Protein AF-A0A532VCM7-F1 (afdb_monomer_lite)

Structure (mmCIF, N/CA/C/O backbone):
data_AF-A0A532VCM7-F1
#
_entry.id   AF-A0A532VCM7-F1
#
loop_
_atom_site.group_PDB
_atom_site.id
_atom_site.type_symbol
_atom_site.label_atom_id
_atom_site.label_alt_id
_atom_site.label_comp_id
_atom_site.label_asym_id
_atom_site.label_entity_id
_atom_site.label_seq_id
_atom_site.pdbx_PDB_ins_code
_atom_site.Cartn_x
_atom_site.Cartn_y
_atom_site.Cartn_z
_atom_site.occupancy
_atom_site.B_iso_or_equiv
_atom_site.auth_seq_id
_atom_site.auth_comp_id
_atom_site.auth_asym_id
_atom_site.auth_atom_id
_atom_site.pdbx_PDB_model_num
ATOM 1 N N . MET A 1 1 ? -0.419 8.002 -2.281 1.00 71.62 1 MET A N 1
ATOM 2 C CA . MET A 1 1 ? -0.233 7.062 -1.158 1.00 71.62 1 MET A CA 1
ATOM 3 C C . MET A 1 1 ? 1.206 6.547 -1.060 1.00 71.62 1 MET A C 1
ATOM 5 O O . MET A 1 1 ? 1.877 6.940 -0.122 1.00 71.62 1 MET A O 1
ATOM 9 N N . LEU A 1 2 ? 1.718 5.751 -2.017 1.00 72.69 2 LEU A N 1
ATOM 10 C CA . LEU A 1 2 ? 3.042 5.089 -1.923 1.00 72.69 2 LEU A CA 1
ATOM 11 C C . LEU A 1 2 ? 4.226 6.024 -1.606 1.00 72.69 2 LEU A C 1
ATOM 13 O O . LEU A 1 2 ? 5.101 5.661 -0.832 1.00 72.69 2 LEU A O 1
ATOM 17 N N . SER A 1 3 ? 4.238 7.242 -2.152 1.00 76.12 3 SER A N 1
ATOM 18 C CA . SER A 1 3 ? 5.286 8.240 -1.888 1.00 76.12 3 SER A CA 1
ATOM 19 C C . SER A 1 3 ? 5.203 8.914 -0.513 1.00 76.12 3 SER A C 1
ATOM 21 O O . SER A 1 3 ? 6.134 9.611 -0.122 1.00 76.12 3 SER A O 1
ATOM 23 N N . GLN A 1 4 ? 4.088 8.753 0.203 1.00 83.88 4 GLN A N 1
ATOM 24 C CA . GLN A 1 4 ? 3.832 9.403 1.494 1.00 83.88 4 GLN A CA 1
ATOM 25 C C . GLN A 1 4 ? 4.100 8.475 2.684 1.00 83.88 4 GLN A C 1
ATOM 27 O O . GLN A 1 4 ? 4.270 8.948 3.805 1.00 83.88 4 GLN A O 1
ATOM 32 N N . VAL A 1 5 ? 4.164 7.168 2.431 1.00 89.19 5 VAL A N 1
ATOM 33 C CA . VAL A 1 5 ? 4.481 6.150 3.429 1.00 89.19 5 VAL A CA 1
ATOM 34 C C . VAL A 1 5 ? 5.992 6.113 3.664 1.00 89.19 5 VAL A C 1
ATOM 36 O O . VAL A 1 5 ? 6.782 6.144 2.717 1.00 89.19 5 VAL A O 1
ATOM 39 N N . LYS A 1 6 ? 6.407 6.044 4.931 1.00 90.50 6 LYS A N 1
ATOM 40 C CA . LYS A 1 6 ? 7.812 5.952 5.347 1.00 90.50 6 LYS A CA 1
ATOM 41 C C . LYS A 1 6 ? 8.156 4.530 5.790 1.00 90.50 6 LYS A C 1
ATOM 43 O O . LYS A 1 6 ? 7.293 3.786 6.253 1.00 90.50 6 LYS A O 1
ATOM 48 N N . SER A 1 7 ? 9.433 4.169 5.661 1.00 90.50 7 SER A N 1
ATOM 49 C CA . SER A 1 7 ? 9.976 2.916 6.194 1.00 90.50 7 SER A CA 1
ATOM 50 C C . SER A 1 7 ? 9.811 2.865 7.716 1.00 90.50 7 SER A C 1
ATOM 52 O O . SER A 1 7 ? 9.880 3.902 8.381 1.00 90.50 7 SER A O 1
ATOM 54 N N . VAL A 1 8 ? 9.629 1.667 8.267 1.00 93.00 8 VAL A N 1
ATOM 55 C CA . VAL A 1 8 ? 9.457 1.450 9.712 1.00 93.00 8 VAL A CA 1
ATOM 56 C C . VAL A 1 8 ? 10.501 0.478 10.251 1.00 93.00 8 VAL A C 1
ATOM 58 O O . VAL A 1 8 ? 11.028 -0.354 9.518 1.00 93.00 8 VAL A O 1
ATOM 61 N N . THR A 1 9 ? 10.788 0.569 11.548 1.00 92.88 9 THR A N 1
ATOM 62 C CA . THR A 1 9 ? 11.709 -0.336 12.260 1.00 92.88 9 THR A CA 1
ATOM 63 C C . THR A 1 9 ? 11.038 -1.088 13.411 1.00 92.88 9 THR A C 1
ATOM 65 O O . THR A 1 9 ? 11.683 -1.900 14.069 1.00 92.88 9 THR A O 1
ATOM 68 N N . SER A 1 10 ? 9.750 -0.836 13.662 1.00 90.81 10 SER A N 1
ATOM 69 C CA . SER A 1 10 ? 8.978 -1.436 14.752 1.00 90.81 10 SER A CA 1
ATOM 70 C C . SER A 1 10 ? 7.892 -2.374 14.231 1.00 90.81 10 SER A C 1
ATOM 72 O O . SER A 1 10 ? 7.302 -2.137 13.176 1.00 90.81 10 SER A O 1
ATOM 74 N N . PHE A 1 11 ? 7.597 -3.415 15.012 1.00 86.94 11 PHE A N 1
ATOM 75 C CA . PHE A 1 11 ? 6.520 -4.365 14.751 1.00 86.94 11 PHE A CA 1
ATOM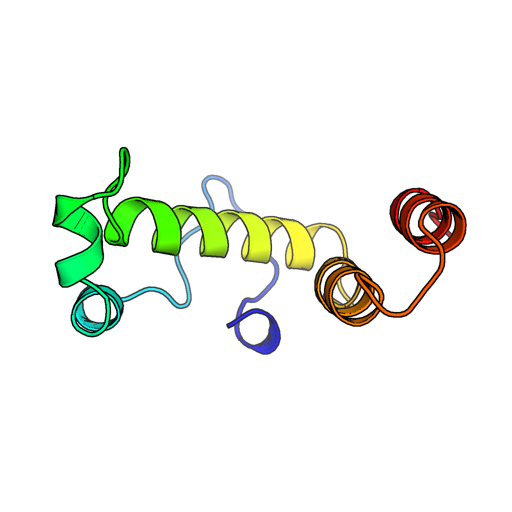 76 C C . PHE A 1 11 ? 5.555 -4.423 15.953 1.00 86.94 11 PHE A C 1
ATOM 78 O O . PHE A 1 11 ? 6.034 -4.560 17.081 1.00 86.94 11 PHE A O 1
ATOM 85 N N . PRO A 1 12 ? 4.225 -4.349 15.739 1.00 90.00 12 PRO A N 1
ATOM 86 C CA . PRO A 1 12 ? 3.558 -4.155 14.449 1.00 90.00 12 PRO A CA 1
ATOM 87 C C . PRO A 1 12 ? 3.754 -2.729 13.889 1.00 90.00 12 PRO A C 1
ATOM 89 O O . PRO A 1 12 ? 3.973 -1.788 14.657 1.00 90.00 12 PRO A O 1
ATOM 92 N N . PRO A 1 13 ? 3.707 -2.551 12.555 1.00 92.25 13 PRO A N 1
ATOM 93 C CA . PRO A 1 13 ? 3.786 -1.231 11.939 1.00 92.25 13 PRO A CA 1
ATOM 94 C C . PRO A 1 13 ? 2.544 -0.396 12.273 1.00 92.25 13 PRO A C 1
ATOM 96 O O . PRO A 1 13 ? 1.421 -0.895 12.241 1.00 92.25 13 PRO A O 1
ATOM 99 N N . ALA A 1 14 ? 2.743 0.891 12.558 1.00 94.62 14 ALA A N 1
ATOM 100 C CA . ALA A 1 14 ? 1.644 1.838 12.705 1.00 94.62 14 ALA A CA 1
ATOM 101 C C . ALA A 1 14 ? 1.159 2.327 11.333 1.00 94.62 14 ALA A C 1
ATOM 103 O O . ALA A 1 14 ? 1.960 2.525 10.417 1.00 94.62 14 ALA A O 1
ATOM 104 N N . ILE A 1 15 ? -0.146 2.572 11.230 1.00 94.56 15 ILE A N 1
ATOM 105 C CA . ILE A 1 15 ? -0.765 3.253 10.092 1.00 94.56 15 ILE A CA 1
ATOM 106 C C . ILE A 1 15 ? -0.291 4.715 10.058 1.00 94.56 15 ILE A C 1
ATOM 108 O O . ILE A 1 15 ? -0.224 5.386 11.087 1.00 94.56 15 ILE A O 1
ATOM 112 N N . GLN A 1 16 ? 0.075 5.192 8.874 1.00 94.25 16 GLN A N 1
ATOM 113 C CA . GLN A 1 16 ? 0.690 6.491 8.597 1.00 94.25 16 GLN A CA 1
ATOM 114 C C . GLN A 1 16 ? -0.173 7.391 7.698 1.00 94.25 16 GLN A C 1
ATOM 116 O O . GLN A 1 16 ? -0.064 8.614 7.789 1.00 94.25 16 GLN A O 1
ATOM 121 N N . TYR A 1 17 ? -0.988 6.817 6.808 1.00 93.62 17 TYR A N 1
ATOM 122 C CA . TYR A 1 17 ? -1.724 7.542 5.772 1.00 93.62 17 TYR A CA 1
ATOM 123 C C . TYR A 1 17 ? -3.238 7.402 5.901 1.00 93.62 17 TYR A C 1
ATOM 125 O O . TYR A 1 17 ? -3.946 8.400 5.768 1.00 93.62 17 TYR A O 1
ATOM 133 N N . PHE A 1 18 ? -3.743 6.193 6.124 1.00 95.56 18 PHE A N 1
ATOM 134 C CA . PHE A 1 18 ? -5.163 5.902 6.172 1.00 95.56 18 PHE A CA 1
ATOM 135 C C . PHE A 1 18 ? -5.843 6.704 7.276 1.00 95.56 18 PHE A C 1
ATOM 137 O O . PHE A 1 18 ? -5.340 6.847 8.392 1.00 95.56 18 PHE A O 1
ATOM 144 N N . LYS A 1 19 ? -7.023 7.208 6.932 1.00 95.81 19 LYS A N 1
ATOM 145 C CA . LYS A 1 19 ? -7.958 7.823 7.855 1.00 95.81 19 LYS A CA 1
ATOM 146 C C . LYS A 1 19 ? -9.363 7.335 7.505 1.00 95.81 19 LYS A C 1
ATOM 148 O O . LYS A 1 19 ? -9.608 7.085 6.319 1.00 95.81 19 LYS A O 1
ATOM 153 N N . PRO A 1 20 ? -10.285 7.235 8.475 1.00 94.94 20 PRO A N 1
ATOM 154 C CA . PRO A 1 20 ? -11.648 6.772 8.217 1.00 94.94 20 PRO A CA 1
ATOM 155 C C . PRO A 1 20 ? -12.355 7.544 7.093 1.00 94.94 20 PRO A C 1
ATOM 157 O O . PRO A 1 20 ? -13.098 6.958 6.310 1.00 94.94 20 PRO A O 1
ATOM 160 N N . GLU A 1 21 ? -12.065 8.838 6.931 1.00 96.56 21 GLU A N 1
ATOM 161 C CA . GLU A 1 21 ? -12.678 9.678 5.896 1.00 96.56 21 GLU A CA 1
ATOM 162 C C . GLU A 1 21 ? -12.275 9.267 4.469 1.00 96.56 21 GLU A C 1
ATOM 164 O O . GLU A 1 21 ? -12.974 9.598 3.511 1.00 96.56 21 GLU A O 1
ATOM 169 N N . HIS A 1 22 ? -11.175 8.524 4.296 1.00 95.81 22 HIS A N 1
ATOM 170 C CA . HIS A 1 22 ? -10.757 8.003 2.990 1.00 95.81 22 HIS A CA 1
ATOM 171 C C . HIS A 1 22 ? -11.691 6.908 2.454 1.00 95.81 22 HIS A C 1
ATOM 173 O O . HIS A 1 22 ? -11.631 6.598 1.265 1.00 95.81 22 HIS A O 1
ATOM 179 N N . VAL A 1 23 ? -12.542 6.328 3.306 1.00 96.69 23 VAL A N 1
ATOM 180 C CA . VAL A 1 23 ? -13.516 5.298 2.919 1.00 96.69 23 VAL A CA 1
ATOM 181 C C . VAL A 1 23 ? -14.707 5.911 2.181 1.00 96.69 23 VAL A C 1
ATOM 183 O O . VAL A 1 23 ? -15.225 5.311 1.240 1.00 96.69 23 VAL A O 1
ATOM 186 N N . GLU A 1 24 ? -15.125 7.120 2.565 1.00 95.94 24 GLU A N 1
ATOM 187 C CA . GLU A 1 24 ? -16.387 7.725 2.118 1.00 95.94 24 GLU A CA 1
ATOM 188 C C . GLU A 1 24 ? -16.566 7.794 0.588 1.00 95.94 24 GLU A C 1
ATOM 190 O O . GLU A 1 24 ? -17.648 7.438 0.118 1.00 95.94 24 GLU A O 1
ATOM 195 N N . PRO A 1 25 ? -15.548 8.138 -0.229 1.00 96.44 25 PRO A N 1
ATOM 196 C CA . PRO A 1 25 ? -15.694 8.157 -1.689 1.00 96.44 25 PRO A CA 1
ATOM 197 C C . PRO A 1 25 ? -15.999 6.789 -2.319 1.00 96.44 25 PRO A C 1
ATOM 199 O O . PRO A 1 25 ? -16.466 6.726 -3.454 1.00 96.44 25 PRO A O 1
ATOM 202 N N . PHE A 1 26 ? -15.706 5.699 -1.610 1.00 95.31 26 PHE A N 1
ATOM 203 C CA . PHE A 1 26 ? -15.741 4.331 -2.127 1.00 95.31 26 PHE A CA 1
ATOM 204 C C . PHE A 1 26 ? -16.757 3.442 -1.410 1.00 95.31 26 PHE A C 1
ATOM 206 O O . PHE A 1 26 ? -16.919 2.288 -1.789 1.00 95.31 26 PHE A O 1
ATOM 213 N N . LYS A 1 27 ? -17.467 3.971 -0.412 1.00 94.00 27 LYS A N 1
ATOM 214 C CA . LYS A 1 27 ? -18.382 3.242 0.480 1.00 94.00 27 LYS A CA 1
ATOM 215 C C . LYS A 1 27 ? -19.442 2.406 -0.241 1.00 94.00 27 LYS A C 1
ATOM 217 O O . LYS A 1 27 ? -19.850 1.357 0.234 1.00 94.00 27 LYS A O 1
ATOM 222 N N . GLU A 1 28 ? -19.863 2.832 -1.428 1.00 95.12 28 GLU A N 1
ATOM 223 C CA . GLU A 1 28 ? -20.802 2.071 -2.260 1.00 95.12 28 GLU A CA 1
ATOM 224 C C . GLU A 1 28 ? -20.258 0.696 -2.691 1.00 95.12 28 GLU A C 1
ATOM 226 O O . GLU A 1 28 ? -21.041 -0.225 -2.923 1.00 95.12 28 GLU A O 1
ATOM 231 N N . LEU A 1 29 ? -18.932 0.522 -2.745 1.00 94.31 29 LEU A N 1
ATOM 232 C CA . LEU A 1 29 ? -18.282 -0.748 -3.080 1.00 94.31 29 LEU A CA 1
ATOM 233 C C . LEU A 1 29 ? -18.421 -1.800 -1.972 1.00 94.31 29 LEU A C 1
ATOM 235 O O . LEU A 1 29 ? -18.343 -2.992 -2.271 1.00 94.31 29 LEU A O 1
ATOM 239 N N . ASP A 1 30 ? -18.716 -1.395 -0.732 1.00 94.50 30 ASP A N 1
ATOM 240 C CA . ASP A 1 30 ? -18.996 -2.332 0.366 1.00 94.50 30 ASP A CA 1
ATOM 241 C C . ASP A 1 30 ? -20.216 -3.220 0.068 1.00 94.50 30 ASP A C 1
ATOM 243 O O . ASP A 1 30 ? -20.342 -4.310 0.618 1.00 94.50 30 ASP A O 1
ATOM 247 N N . LYS A 1 31 ? -21.117 -2.791 -0.829 1.00 95.19 31 LYS A N 1
ATOM 248 C CA . LYS A 1 31 ? -22.321 -3.556 -1.205 1.00 95.19 31 LYS A CA 1
ATOM 249 C C . LYS A 1 31 ? -22.026 -4.762 -2.097 1.00 95.19 31 LYS A C 1
ATOM 251 O O . LYS A 1 31 ? -22.881 -5.634 -2.229 1.00 95.19 31 LYS A O 1
ATOM 256 N N . ILE A 1 32 ? -20.868 -4.775 -2.757 1.00 93.62 32 ILE A N 1
ATOM 257 C CA . ILE A 1 32 ? -20.504 -5.788 -3.760 1.00 93.62 32 ILE A CA 1
ATOM 258 C C . ILE A 1 32 ? -19.210 -6.532 -3.419 1.00 93.62 32 ILE A C 1
ATOM 260 O O . ILE A 1 32 ? -18.952 -7.588 -3.994 1.00 93.62 32 ILE A O 1
ATOM 264 N N . GLY A 1 33 ? -18.385 -5.981 -2.528 1.00 88.38 33 GLY A N 1
ATOM 265 C CA . GLY A 1 33 ? -17.119 -6.575 -2.115 1.00 88.38 33 GLY A CA 1
ATOM 266 C C . GLY A 1 33 ? -17.289 -7.645 -1.038 1.00 88.38 33 GLY A C 1
ATOM 267 O O . GLY A 1 33 ? -18.142 -7.542 -0.165 1.00 88.38 33 GLY A O 1
ATOM 268 N N . GLU A 1 34 ? -16.427 -8.662 -1.073 1.00 93.94 34 GLU A N 1
ATOM 269 C CA . GLU A 1 34 ? -16.294 -9.645 0.015 1.00 93.94 34 GLU A CA 1
ATOM 270 C C . GLU A 1 34 ? -15.651 -9.027 1.272 1.00 93.94 34 GLU A C 1
ATOM 272 O O . GLU A 1 34 ? -15.939 -9.435 2.395 1.00 93.94 34 GLU A O 1
ATOM 277 N N . PHE A 1 35 ? -14.806 -8.010 1.082 1.00 95.12 35 PHE A N 1
ATOM 278 C CA . PHE A 1 35 ? -14.146 -7.261 2.147 1.00 95.12 35 PHE A CA 1
ATOM 279 C C . PHE A 1 35 ? -14.602 -5.806 2.151 1.00 95.12 35 PHE A C 1
ATOM 281 O O . PHE A 1 35 ? -14.873 -5.236 1.093 1.00 95.12 35 PHE A O 1
ATOM 288 N N . THR A 1 36 ? -14.610 -5.190 3.336 1.00 96.31 36 THR A N 1
ATOM 289 C CA . THR A 1 36 ? -14.899 -3.760 3.459 1.00 96.31 36 THR A CA 1
ATOM 290 C C . THR A 1 36 ? -13.805 -2.926 2.800 1.00 96.31 36 THR A C 1
ATOM 292 O O . THR A 1 36 ? -12.618 -3.273 2.821 1.00 96.31 36 THR A O 1
ATOM 295 N N . VAL A 1 37 ? -14.188 -1.781 2.250 1.00 95.81 37 VAL A N 1
ATOM 296 C CA . VAL A 1 37 ? -13.272 -0.789 1.688 1.00 95.81 37 VAL A CA 1
ATOM 297 C C . VAL A 1 37 ? -12.249 -0.353 2.731 1.00 95.81 37 VAL A C 1
ATOM 299 O O . VAL A 1 37 ? -11.073 -0.228 2.405 1.00 95.81 37 VAL A O 1
ATOM 302 N N . GLU A 1 38 ? -12.662 -0.172 3.988 1.00 96.38 38 GLU A N 1
ATOM 303 C CA . GLU A 1 38 ? -11.749 0.126 5.097 1.00 96.38 38 GLU A CA 1
ATOM 304 C C . GLU A 1 38 ? -10.637 -0.922 5.211 1.00 96.38 38 GLU A C 1
ATOM 306 O O . GLU A 1 38 ? -9.456 -0.571 5.190 1.00 96.38 38 GLU A O 1
ATOM 311 N N . PHE A 1 39 ? -11.004 -2.205 5.269 1.00 96.25 39 PHE A N 1
ATOM 312 C CA . PHE A 1 39 ? -10.034 -3.292 5.356 1.00 96.25 39 PHE A CA 1
ATOM 313 C C . PHE A 1 39 ? -9.070 -3.272 4.167 1.00 96.25 39 PHE A C 1
ATOM 315 O O . PHE A 1 39 ? -7.856 -3.371 4.351 1.00 96.25 39 PHE A O 1
ATOM 322 N N . ILE A 1 40 ? -9.599 -3.099 2.953 1.00 95.44 40 ILE A N 1
ATOM 323 C CA . ILE A 1 40 ? -8.796 -3.051 1.728 1.00 95.44 40 ILE A CA 1
ATOM 324 C C . ILE A 1 40 ? -7.811 -1.875 1.773 1.00 95.44 40 ILE A C 1
ATOM 326 O O . ILE A 1 40 ? -6.629 -2.061 1.484 1.00 95.44 40 ILE A O 1
ATOM 330 N N . LEU A 1 41 ? -8.256 -0.677 2.162 1.00 94.81 41 LEU A N 1
ATOM 331 C CA . LEU A 1 41 ? -7.401 0.511 2.237 1.00 94.81 41 LEU A CA 1
ATOM 332 C C . LEU A 1 41 ? -6.290 0.356 3.283 1.00 94.81 41 LEU A C 1
ATOM 334 O O . LEU A 1 41 ? -5.136 0.687 2.999 1.00 94.81 41 LEU A O 1
ATOM 338 N N . VAL A 1 42 ? -6.609 -0.198 4.454 1.00 95.62 42 VAL A N 1
ATOM 339 C CA . VAL A 1 42 ? -5.618 -0.501 5.497 1.00 95.62 42 VAL A CA 1
ATOM 340 C C . VAL A 1 42 ? -4.617 -1.554 5.010 1.00 95.62 42 VAL A C 1
ATOM 342 O O . VAL A 1 42 ? -3.409 -1.374 5.160 1.00 95.62 42 VAL A O 1
ATOM 345 N N . ALA A 1 43 ? -5.086 -2.633 4.377 1.00 94.75 43 ALA A N 1
ATOM 346 C CA . ALA A 1 43 ? -4.221 -3.687 3.848 1.00 94.75 43 ALA A CA 1
ATOM 347 C C . ALA A 1 43 ? -3.268 -3.160 2.762 1.00 94.75 43 ALA A C 1
ATOM 349 O O . ALA A 1 43 ? -2.073 -3.464 2.782 1.00 94.75 43 ALA A O 1
ATOM 350 N N . ILE A 1 44 ? -3.773 -2.324 1.850 1.00 92.69 44 ILE A N 1
ATOM 351 C CA . ILE A 1 44 ? -2.966 -1.661 0.817 1.00 92.69 44 ILE A CA 1
ATOM 352 C C . ILE A 1 44 ? -1.861 -0.815 1.458 1.00 92.69 44 ILE A C 1
ATOM 354 O O . ILE A 1 44 ? -0.717 -0.836 0.996 1.00 92.69 44 ILE A O 1
ATOM 358 N N . GLU A 1 45 ? -2.168 -0.092 2.534 1.00 93.44 45 GLU A N 1
ATOM 359 C CA . GLU A 1 45 ? -1.159 0.678 3.250 1.00 93.44 45 GLU A CA 1
ATOM 360 C C . GLU A 1 45 ? -0.097 -0.194 3.918 1.00 93.44 45 GLU A C 1
ATOM 362 O O . GLU A 1 45 ? 1.091 0.113 3.810 1.00 93.44 45 GLU A O 1
ATOM 367 N N . LEU A 1 46 ? -0.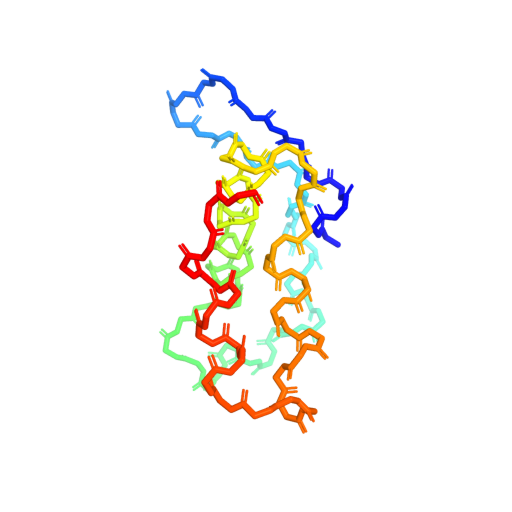483 -1.296 4.555 1.00 93.56 46 LEU A N 1
ATOM 368 C CA . LEU A 1 46 ? 0.479 -2.224 5.151 1.00 93.56 46 LEU A CA 1
ATOM 369 C C . LEU A 1 46 ? 1.438 -2.797 4.097 1.00 93.56 46 LEU A C 1
ATOM 371 O O . LEU A 1 46 ? 2.649 -2.845 4.329 1.00 93.56 46 LEU A O 1
ATOM 375 N N . VAL A 1 47 ? 0.926 -3.143 2.911 1.00 90.62 47 VAL A N 1
ATOM 376 C CA . VAL A 1 47 ? 1.754 -3.568 1.769 1.00 90.62 47 VAL A CA 1
ATOM 377 C C . VAL A 1 47 ? 2.698 -2.445 1.326 1.00 90.62 47 VAL A C 1
ATOM 379 O O . VAL A 1 47 ? 3.870 -2.698 1.050 1.00 90.62 47 VAL A O 1
ATOM 382 N N . ALA A 1 48 ? 2.239 -1.193 1.313 1.00 89.56 48 ALA A N 1
ATOM 383 C CA . ALA A 1 48 ? 3.088 -0.047 0.989 1.00 89.56 48 ALA A CA 1
ATOM 384 C C . ALA A 1 48 ? 4.182 0.217 2.035 1.00 89.56 48 ALA A C 1
ATOM 386 O O . ALA A 1 48 ? 5.310 0.556 1.668 1.00 89.56 48 ALA A O 1
ATOM 387 N N . ILE A 1 49 ? 3.877 0.049 3.326 1.00 91.62 49 ILE A N 1
ATOM 388 C CA . ILE A 1 49 ? 4.862 0.146 4.412 1.00 91.62 49 ILE A CA 1
ATOM 389 C C . ILE A 1 49 ? 5.923 -0.939 4.233 1.00 91.62 49 ILE A C 1
ATOM 391 O O . ILE A 1 49 ? 7.119 -0.645 4.302 1.00 91.62 49 ILE A O 1
ATOM 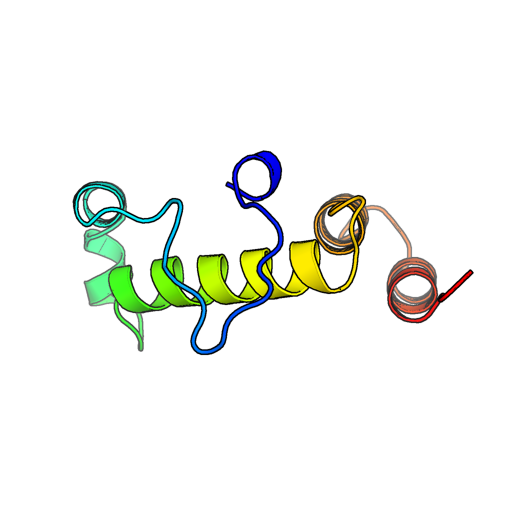395 N N . GLN A 1 50 ? 5.505 -2.177 3.962 1.00 89.25 50 GLN A N 1
ATOM 396 C CA . GLN A 1 50 ? 6.415 -3.289 3.699 1.00 89.25 50 GLN A CA 1
ATOM 397 C C . GLN A 1 50 ? 7.304 -3.016 2.481 1.00 89.25 50 GLN A C 1
ATOM 399 O O . GLN A 1 50 ? 8.522 -3.166 2.573 1.00 89.25 50 GLN A O 1
ATOM 404 N N . GLU A 1 51 ? 6.721 -2.565 1.371 1.00 87.69 51 GLU A N 1
ATOM 405 C CA . GLU A 1 51 ? 7.450 -2.190 0.159 1.00 87.69 51 GLU A CA 1
ATOM 406 C C . GLU A 1 51 ? 8.520 -1.140 0.464 1.00 87.69 51 GLU A C 1
ATOM 408 O O . GLU A 1 51 ? 9.687 -1.326 0.134 1.00 87.69 51 GLU A O 1
ATOM 413 N N . ARG A 1 52 ? 8.152 -0.052 1.147 1.00 87.94 52 ARG A N 1
ATOM 414 C CA . ARG A 1 52 ? 9.084 1.035 1.473 1.00 87.94 52 ARG A CA 1
ATOM 415 C C . ARG A 1 52 ? 10.158 0.617 2.478 1.00 87.94 52 ARG A C 1
ATOM 417 O O . ARG A 1 52 ? 11.251 1.183 2.493 1.00 87.94 52 ARG A O 1
ATOM 424 N N . THR A 1 53 ? 9.843 -0.340 3.342 1.00 88.00 53 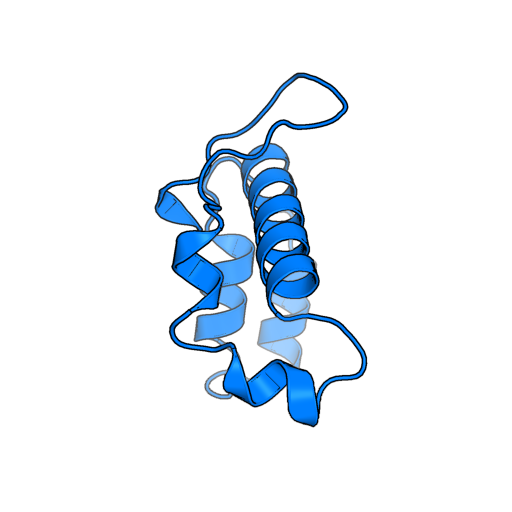THR A N 1
ATOM 425 C CA . THR A 1 53 ? 10.780 -0.872 4.337 1.00 88.00 53 THR A CA 1
ATOM 426 C C . THR A 1 53 ? 11.791 -1.816 3.688 1.00 88.00 53 THR A C 1
ATOM 428 O O . THR A 1 53 ? 12.981 -1.715 3.972 1.00 88.00 53 THR A O 1
ATOM 431 N N . ASN A 1 54 ? 11.347 -2.670 2.763 1.00 85.50 54 ASN A N 1
ATOM 432 C CA . ASN A 1 54 ? 12.200 -3.639 2.068 1.00 85.50 54 ASN A CA 1
ATOM 433 C C . ASN A 1 54 ? 12.956 -3.031 0.876 1.00 85.50 54 ASN A C 1
ATOM 435 O O . ASN A 1 54 ? 14.063 -3.461 0.558 1.00 85.50 54 ASN A O 1
ATOM 439 N N . TYR A 1 55 ? 12.373 -2.020 0.233 1.00 82.44 55 TYR A N 1
ATOM 440 C CA . TYR A 1 55 ? 12.914 -1.325 -0.931 1.00 82.44 55 TYR A CA 1
ATOM 441 C C . TYR A 1 55 ? 12.929 0.183 -0.638 1.00 82.44 55 TYR A C 1
ATOM 443 O O . TYR A 1 55 ? 11.941 0.875 -0.891 1.00 82.44 55 TYR A O 1
ATOM 451 N N . PRO A 1 56 ? 14.041 0.737 -0.118 1.00 69.75 56 PRO A N 1
ATOM 452 C CA . PRO A 1 56 ? 14.101 2.121 0.368 1.00 69.75 56 PRO A CA 1
ATOM 453 C C . PRO A 1 56 ? 13.803 3.190 -0.690 1.00 69.75 56 PRO A C 1
ATOM 455 O O . PRO A 1 56 ? 13.388 4.300 -0.359 1.00 69.75 56 PRO A O 1
ATOM 458 N N . THR A 1 57 ? 13.993 2.877 -1.974 1.00 73.62 57 THR A N 1
ATOM 459 C CA . THR A 1 57 ? 13.599 3.755 -3.084 1.00 73.62 57 THR A CA 1
ATOM 460 C C . THR A 1 57 ? 12.089 3.739 -3.327 1.00 73.62 57 THR A C 1
ATOM 462 O O . THR A 1 57 ? 11.564 4.721 -3.847 1.00 73.62 57 THR A O 1
ATOM 465 N N . GLY A 1 58 ? 11.371 2.700 -2.879 1.00 66.44 58 GLY A N 1
ATOM 466 C CA . GLY A 1 58 ? 9.910 2.543 -2.915 1.00 66.44 58 GLY A CA 1
ATOM 467 C C . GLY A 1 58 ? 9.304 2.538 -4.315 1.00 66.44 58 GLY A C 1
ATOM 468 O O . GLY A 1 58 ? 8.131 2.864 -4.469 1.00 66.44 58 GLY A O 1
ATOM 469 N N . THR A 1 59 ? 10.102 2.234 -5.338 1.00 74.00 59 THR A N 1
ATOM 470 C CA . THR A 1 59 ? 9.689 2.330 -6.742 1.00 74.00 59 THR A CA 1
ATOM 471 C C . THR A 1 59 ? 9.384 0.984 -7.383 1.00 74.00 59 THR A C 1
ATOM 473 O O . THR A 1 59 ? 8.872 0.979 -8.500 1.00 74.00 59 THR A O 1
ATOM 476 N N . LEU A 1 60 ? 9.673 -0.158 -6.746 1.00 78.12 60 LEU A N 1
ATOM 477 C CA . LEU A 1 60 ? 9.540 -1.464 -7.399 1.00 78.12 60 LEU A CA 1
ATOM 478 C C . LEU A 1 60 ? 8.081 -1.723 -7.800 1.00 78.12 60 LEU A C 1
ATOM 480 O O . LEU A 1 60 ? 7.801 -1.834 -8.995 1.00 78.12 60 LEU A O 1
ATOM 484 N N . THR A 1 61 ? 7.154 -1.683 -6.849 1.00 77.12 61 THR A N 1
ATOM 485 C CA . THR A 1 61 ? 5.715 -1.890 -7.068 1.00 77.12 61 THR A CA 1
ATOM 486 C C . THR A 1 61 ? 5.129 -0.876 -8.053 1.00 77.12 61 THR A C 1
ATOM 488 O O . THR A 1 61 ? 4.493 -1.266 -9.032 1.00 77.12 61 THR A O 1
ATOM 491 N N . GLU A 1 62 ? 5.398 0.423 -7.877 1.00 76.69 62 GLU A N 1
ATOM 492 C CA . GLU A 1 62 ? 4.939 1.464 -8.813 1.00 76.69 62 GLU A CA 1
ATOM 493 C C . GLU A 1 62 ? 5.456 1.205 -10.238 1.00 76.69 62 GLU A C 1
ATOM 495 O O . GLU A 1 62 ? 4.729 1.321 -11.227 1.00 76.69 62 GLU A O 1
ATOM 500 N N . SER A 1 63 ? 6.726 0.825 -10.357 1.00 79.44 63 SER A N 1
ATOM 501 C CA . SER A 1 63 ? 7.366 0.600 -11.646 1.00 79.44 63 SER A CA 1
ATOM 502 C C . SER A 1 63 ? 6.930 -0.705 -12.320 1.00 79.44 63 SER A C 1
ATOM 504 O O . SER A 1 63 ? 7.054 -0.811 -13.546 1.00 79.44 63 SER A O 1
ATOM 506 N N . LEU A 1 64 ? 6.446 -1.685 -11.552 1.00 79.62 64 LEU A N 1
ATOM 507 C CA . LEU A 1 64 ? 5.789 -2.887 -12.061 1.00 79.62 64 LEU A CA 1
ATOM 508 C C . LEU A 1 64 ? 4.394 -2.534 -12.577 1.00 79.62 64 LEU A C 1
ATOM 510 O O . LEU A 1 64 ? 4.109 -2.834 -13.733 1.00 79.62 64 LEU A O 1
ATOM 514 N N . TYR A 1 65 ? 3.585 -1.799 -11.804 1.00 78.12 65 TYR A N 1
ATOM 515 C CA . TYR A 1 65 ? 2.266 -1.324 -12.246 1.00 78.12 65 TYR A CA 1
ATOM 516 C C . TYR A 1 65 ? 2.335 -0.504 -13.535 1.00 78.12 65 TYR A C 1
ATOM 518 O O . TYR A 1 65 ? 1.586 -0.776 -14.466 1.00 78.12 65 TYR A O 1
ATOM 526 N N . LYS A 1 66 ? 3.292 0.425 -13.650 1.00 80.38 66 LYS A N 1
ATOM 527 C CA . LYS A 1 66 ? 3.524 1.179 -14.898 1.00 80.38 66 LYS A CA 1
ATOM 528 C C . LYS A 1 66 ? 3.935 0.299 -16.087 1.00 80.38 66 LYS A C 1
ATOM 530 O O . LYS A 1 66 ? 3.819 0.733 -17.227 1.00 80.38 66 LYS A O 1
ATOM 535 N N . SER A 1 67 ? 4.475 -0.894 -15.834 1.00 81.88 67 SER A N 1
ATOM 536 C CA . SER A 1 67 ? 4.898 -1.829 -16.885 1.00 81.88 67 SER A CA 1
ATOM 537 C C . SER A 1 67 ? 3.795 -2.821 -17.272 1.00 81.88 67 SER A C 1
ATOM 539 O O . SER A 1 67 ? 3.841 -3.360 -18.378 1.00 81.88 67 SER A O 1
ATOM 541 N N . PHE A 1 68 ? 2.809 -3.060 -16.401 1.00 78.06 68 PHE A N 1
ATOM 542 C CA . PHE A 1 68 ? 1.673 -3.932 -16.695 1.00 78.06 68 PHE A CA 1
ATOM 543 C C . PHE A 1 68 ? 0.836 -3.373 -17.853 1.00 78.06 68 PHE A C 1
ATOM 545 O O . PHE A 1 68 ? 0.519 -2.189 -17.894 1.00 78.06 68 PHE A O 1
ATOM 552 N N . GLY A 1 69 ? 0.507 -4.231 -18.824 1.00 73.62 69 GLY A N 1
ATOM 553 C CA . GLY A 1 69 ? -0.254 -3.851 -20.022 1.00 73.62 69 GLY A CA 1
ATOM 554 C C . GLY A 1 69 ? 0.536 -3.067 -21.080 1.00 73.62 69 GLY A C 1
ATOM 555 O O . GLY A 1 69 ? 0.005 -2.828 -22.159 1.00 73.62 69 GLY A O 1
ATOM 556 N N . VAL A 1 70 ? 1.794 -2.701 -20.803 1.00 82.50 70 VAL A N 1
ATOM 557 C CA . VAL A 1 70 ? 2.686 -1.992 -21.743 1.00 82.50 70 VAL A CA 1
ATOM 558 C C . VAL A 1 70 ? 3.858 -2.873 -22.170 1.00 82.50 70 VAL A C 1
ATOM 560 O O . VAL A 1 70 ? 4.212 -2.912 -23.346 1.00 82.50 70 VAL A O 1
ATOM 563 N N . LYS A 1 71 ? 4.481 -3.573 -21.216 1.00 78.56 71 LYS A N 1
ATOM 564 C CA . LYS A 1 71 ? 5.620 -4.462 -21.464 1.00 78.56 71 LYS A CA 1
ATOM 565 C C . LYS A 1 71 ? 5.183 -5.916 -21.542 1.00 78.56 71 LYS A C 1
ATOM 567 O O . LYS A 1 71 ? 4.164 -6.306 -20.975 1.00 78.56 71 LYS A O 1
ATOM 572 N N . ASP A 1 72 ? 6.006 -6.721 -22.207 1.00 82.38 72 ASP A N 1
ATOM 573 C CA . ASP A 1 72 ? 5.806 -8.163 -22.251 1.00 82.38 72 ASP A CA 1
ATOM 574 C C . ASP A 1 72 ? 5.852 -8.775 -20.839 1.00 82.38 72 ASP A C 1
ATOM 576 O O . ASP A 1 72 ? 6.628 -8.357 -19.970 1.00 82.38 72 ASP A O 1
ATOM 580 N N . ARG A 1 73 ? 5.018 -9.796 -20.617 1.00 74.88 73 ARG A N 1
ATOM 581 C CA . ARG A 1 73 ? 4.853 -10.454 -19.315 1.00 74.88 73 ARG A CA 1
ATOM 582 C C . ARG A 1 73 ? 6.172 -10.983 -18.741 1.00 74.88 73 ARG A C 1
ATOM 584 O O . ARG A 1 73 ? 6.362 -10.914 -17.529 1.00 74.88 73 ARG A O 1
ATOM 591 N N . PHE A 1 74 ? 7.099 -11.462 -19.576 1.00 81.50 74 PHE A N 1
ATOM 592 C CA . PHE A 1 74 ? 8.397 -11.960 -19.117 1.00 81.50 74 PHE A CA 1
ATOM 593 C C . PHE A 1 74 ? 9.286 -10.823 -18.622 1.00 81.50 74 PHE A C 1
ATOM 595 O O . PHE A 1 74 ? 9.970 -10.986 -17.616 1.00 81.50 74 PHE A O 1
ATOM 602 N N . GLN A 1 75 ? 9.224 -9.649 -19.253 1.00 76.81 75 GLN A N 1
ATOM 603 C CA . GLN A 1 75 ? 9.960 -8.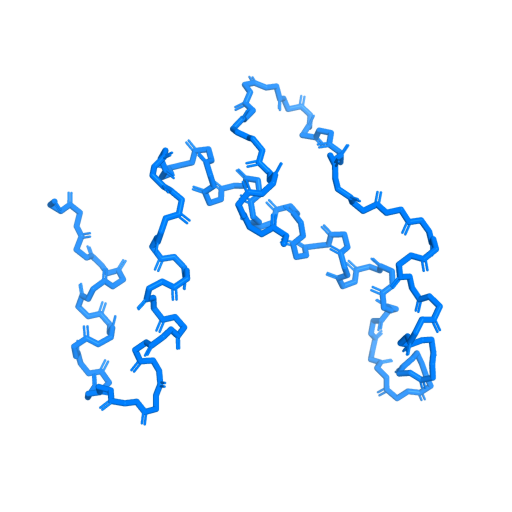468 -18.794 1.00 76.81 75 GLN A CA 1
ATOM 604 C C . GLN A 1 75 ? 9.431 -7.955 -17.450 1.00 76.81 75 GLN A C 1
ATOM 606 O O . GLN A 1 75 ? 10.214 -7.523 -16.602 1.00 76.81 75 GLN A O 1
ATOM 611 N N . VAL A 1 76 ? 8.112 -8.015 -17.238 1.00 74.56 76 VAL A N 1
ATOM 612 C CA . VAL A 1 76 ? 7.490 -7.652 -15.954 1.00 74.56 76 VAL A CA 1
ATOM 613 C C . VAL A 1 76 ? 7.916 -8.631 -14.855 1.00 74.56 76 VAL A C 1
ATOM 615 O O . VAL A 1 76 ? 8.367 -8.193 -13.797 1.00 74.56 76 VAL A O 1
ATOM 618 N N . ILE A 1 77 ? 7.856 -9.941 -15.121 1.00 78.00 77 ILE A N 1
ATOM 619 C CA . ILE A 1 77 ? 8.290 -10.981 -14.172 1.00 78.00 77 ILE A CA 1
ATOM 620 C C . ILE A 1 77 ? 9.780 -10.844 -13.857 1.00 78.00 77 ILE A C 1
ATOM 622 O O . ILE A 1 77 ? 10.151 -10.834 -12.686 1.00 78.00 77 ILE A O 1
ATOM 626 N N . GLN A 1 78 ? 10.629 -10.685 -14.878 1.00 80.00 78 GLN A N 1
ATOM 627 C CA . GLN A 1 78 ? 12.073 -10.534 -14.700 1.00 80.00 78 GLN A CA 1
ATOM 628 C C . GLN A 1 78 ? 12.394 -9.344 -13.791 1.00 80.00 78 GLN A C 1
ATOM 630 O O . GLN A 1 78 ? 13.244 -9.448 -12.913 1.00 80.00 78 GLN A O 1
ATOM 635 N N . LYS A 1 79 ? 11.677 -8.231 -13.946 1.00 77.25 79 LYS A N 1
ATOM 636 C CA . LYS A 1 79 ? 11.849 -7.051 -13.098 1.00 77.25 79 LYS A CA 1
ATOM 637 C C . LYS A 1 79 ? 11.427 -7.286 -11.643 1.00 77.25 79 LYS A C 1
ATOM 639 O O . LYS A 1 79 ? 12.041 -6.718 -10.751 1.00 77.25 79 LYS A O 1
ATOM 644 N N . ALA A 1 80 ? 10.414 -8.117 -11.399 1.00 71.12 80 ALA A N 1
ATOM 645 C CA . ALA A 1 80 ? 9.966 -8.462 -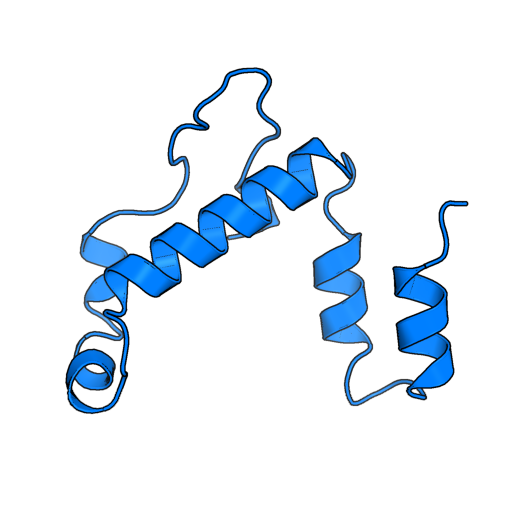10.049 1.00 71.12 80 ALA A CA 1
ATOM 646 C C . ALA A 1 80 ? 10.947 -9.392 -9.309 1.00 71.12 80 ALA A C 1
ATOM 648 O O . ALA A 1 80 ? 11.037 -9.344 -8.085 1.00 71.12 80 ALA A O 1
ATOM 649 N N . ILE A 1 81 ? 11.688 -10.230 -10.044 1.00 76.38 81 ILE A N 1
ATOM 650 C CA . ILE A 1 81 ? 12.684 -11.156 -9.473 1.00 76.38 81 ILE A CA 1
ATOM 651 C C . ILE A 1 81 ? 14.100 -10.569 -9.417 1.00 76.38 81 ILE A C 1
ATOM 653 O O . ILE A 1 81 ? 14.949 -11.095 -8.695 1.00 76.38 81 ILE A O 1
ATOM 657 N N . TRP A 1 82 ? 14.382 -9.510 -10.181 1.00 67.38 82 TRP A N 1
ATOM 658 C CA . TRP A 1 82 ? 15.719 -8.930 -10.277 1.00 67.38 82 TRP A CA 1
ATOM 659 C C . TRP A 1 82 ? 16.089 -8.180 -8.991 1.00 67.38 82 TRP A C 1
ATOM 661 O O . TRP A 1 82 ? 15.440 -7.208 -8.616 1.00 67.38 82 TRP A O 1
ATOM 671 N N . ARG A 1 83 ? 17.152 -8.641 -8.318 1.00 55.78 83 ARG A N 1
ATOM 672 C CA . ARG A 1 83 ? 17.687 -8.073 -7.064 1.00 55.78 83 ARG A CA 1
ATOM 673 C C . ARG A 1 83 ? 18.956 -7.225 -7.257 1.00 55.78 83 ARG A C 1
ATOM 675 O O . ARG A 1 83 ? 19.670 -7.001 -6.285 1.00 55.78 83 ARG A O 1
ATOM 682 N N . GLY A 1 84 ? 19.270 -6.842 -8.496 1.00 51.59 84 GLY A N 1
ATOM 683 C CA . GLY A 1 84 ? 20.453 -6.039 -8.830 1.00 51.59 84 GLY A CA 1
ATOM 684 C C . GLY A 1 84 ? 20.203 -4.549 -8.703 1.00 51.59 84 GLY A C 1
ATOM 685 O O . GLY A 1 84 ? 19.165 -4.101 -9.241 1.00 51.59 84 GLY A O 1
#

pLDDT: mean 85.93, std 10.01, range [51.59, 96.69]

Radius of gyration: 15.13 Å; chains: 1; bounding box: 43×22×37 Å

Sequence (84 aa):
MLSQVKSVTSFPPAIQYFKPEHVEPFKELDKIGEFTVEFILVAIELVAIQERTNYPTGTLTESLYKSFGVKDRFQVIQKAIWRG

Foldseek 3Di:
DLVQAAADDDPPDDQDDDDPVVLVVPQVCCVPDPDRPSVVVVVVRSVSNVLCNVPVVSCLVVVLVVCPPPPDPVVSVCSNPDPD

Secondary structure (DSSP, 8-state):
-TTT-----SSSPPPSS--GGGSGGGGGGGGT-SS-HHHHHHHHHHHHHHHHHHSTT--HHHHHHTTTTTS-HHHHHHHHH---